Protein AF-A0A1B3WR36-F1 (afdb_monomer_lite)

Sequence (82 aa):
MMDFLAVFINTFVNVMEAVLIVYVILPFFVPPDNRFRAFVDSIVEFFLAPLRRVIPQAGPFDMAFMALWFLLILLQSAASMI

Foldseek 3Di:
DLVVVLVVLLVVLVVVVVLLVCLVCVVVPDPPPDPVNVVSCVVVCVQLVVQCVVDPPDDPDSVSSVVVNVVSVVSNVVSVVD

Secondary structure (DSSP, 8-state):
-HHHHHHHHHHHHHHHHHHHHHHHHGGGTS-TT-HHHHHHHHHHHHHHHHHHHHS---SSS-HHHHHHHHHHHHHHHHHHT-

Radius of gyration: 14.45 Å; chains: 1; bounding box: 38×28×42 Å

pLDDT: mean 90.75, std 8.57, range [61.5, 97.5]

Structure (mmCIF, N/CA/C/O backbone):
data_AF-A0A1B3WR36-F1
#
_entry.id   AF-A0A1B3WR36-F1
#
loop_
_atom_site.group_PDB
_atom_site.id
_atom_site.type_symbol
_atom_site.label_atom_id
_atom_site.label_alt_id
_atom_site.label_comp_id
_atom_site.label_asym_id
_atom_site.label_entity_id
_atom_site.label_seq_id
_atom_site.pdbx_PDB_ins_code
_atom_site.Cartn_x
_atom_site.Cartn_y
_atom_site.Cartn_z
_atom_site.occupancy
_atom_site.B_iso_or_equiv
_atom_site.auth_seq_id
_atom_site.auth_comp_id
_atom_site.auth_asym_id
_atom_site.auth_atom_id
_atom_site.pdbx_PDB_model_num
ATOM 1 N N . MET A 1 1 ? 13.716 -6.750 -22.862 1.00 69.44 1 MET A N 1
ATOM 2 C CA . MET A 1 1 ? 12.631 -7.558 -22.239 1.00 69.44 1 MET A CA 1
ATOM 3 C C . MET A 1 1 ? 12.708 -7.462 -20.722 1.00 69.44 1 MET A C 1
ATOM 5 O O . MET A 1 1 ? 11.699 -7.129 -20.117 1.00 69.44 1 MET A O 1
ATOM 9 N N . MET A 1 2 ? 13.888 -7.678 -20.128 1.00 77.19 2 MET A N 1
ATOM 10 C CA . MET A 1 2 ? 14.107 -7.492 -18.686 1.00 77.19 2 MET A CA 1
ATOM 11 C C . MET A 1 2 ? 13.873 -6.038 -18.237 1.00 77.19 2 MET A C 1
ATOM 13 O O . MET A 1 2 ? 13.209 -5.827 -17.230 1.00 77.19 2 MET A O 1
ATOM 17 N N . ASP A 1 3 ? 14.249 -5.048 -19.056 1.00 85.50 3 ASP A N 1
ATOM 18 C CA . ASP A 1 3 ? 14.009 -3.624 -18.744 1.00 85.50 3 ASP A CA 1
ATOM 19 C C . ASP A 1 3 ? 12.518 -3.288 -18.614 1.00 85.50 3 ASP A C 1
ATOM 21 O O . ASP A 1 3 ? 12.106 -2.530 -17.741 1.00 85.50 3 ASP A O 1
ATOM 25 N N . PHE A 1 4 ? 11.680 -3.883 -19.471 1.00 91.94 4 PHE A N 1
ATOM 26 C CA . PHE A 1 4 ? 10.232 -3.691 -19.405 1.00 91.94 4 PHE A CA 1
ATOM 27 C C . PHE A 1 4 ? 9.656 -4.273 -18.111 1.00 91.94 4 PHE A C 1
ATOM 29 O O . PHE A 1 4 ? 8.822 -3.636 -17.470 1.00 91.94 4 PHE A O 1
ATOM 36 N N . LEU A 1 5 ? 10.124 -5.459 -17.706 1.00 91.88 5 LEU A N 1
ATOM 37 C CA . LEU A 1 5 ? 9.720 -6.087 -16.451 1.00 91.88 5 LEU A CA 1
ATOM 38 C C . LEU A 1 5 ? 10.128 -5.225 -15.248 1.00 91.88 5 LEU A C 1
ATOM 40 O O . LEU A 1 5 ? 9.299 -4.991 -14.371 1.00 91.88 5 LEU A O 1
ATOM 44 N N . ALA A 1 6 ? 11.359 -4.709 -15.233 1.00 93.31 6 ALA A N 1
ATOM 45 C CA . ALA A 1 6 ? 11.841 -3.829 -14.173 1.00 93.31 6 ALA A CA 1
ATOM 46 C C . ALA A 1 6 ? 10.995 -2.549 -14.076 1.00 93.31 6 ALA A C 1
ATOM 48 O O . ALA A 1 6 ? 10.520 -2.200 -12.996 1.00 93.31 6 ALA A O 1
ATOM 49 N N . VAL A 1 7 ? 10.716 -1.884 -15.204 1.00 94.69 7 VAL A N 1
ATOM 50 C CA . VAL A 1 7 ? 9.843 -0.696 -15.244 1.00 94.69 7 VAL A CA 1
ATOM 51 C C . VAL A 1 7 ? 8.435 -1.017 -14.748 1.00 94.69 7 VAL A C 1
ATOM 53 O O . VAL A 1 7 ? 7.868 -0.242 -13.975 1.00 94.69 7 VAL A O 1
ATOM 56 N N . PHE A 1 8 ? 7.873 -2.153 -15.159 1.00 95.75 8 PHE A N 1
ATOM 57 C CA . PHE A 1 8 ? 6.548 -2.582 -14.724 1.00 95.75 8 PHE A CA 1
ATOM 58 C C . PHE A 1 8 ? 6.498 -2.815 -13.210 1.00 95.75 8 PHE A C 1
ATOM 60 O O . PHE A 1 8 ? 5.622 -2.266 -12.545 1.00 95.75 8 PHE A O 1
ATOM 67 N N . ILE A 1 9 ? 7.459 -3.565 -12.658 1.00 96.00 9 ILE A N 1
ATOM 68 C CA . ILE A 1 9 ? 7.542 -3.838 -11.216 1.00 96.00 9 ILE A CA 1
ATOM 69 C C . ILE A 1 9 ? 7.714 -2.536 -10.436 1.00 96.00 9 ILE A C 1
ATOM 71 O O . ILE A 1 9 ? 6.960 -2.289 -9.500 1.00 96.00 9 ILE A O 1
ATOM 75 N N . ASN A 1 10 ? 8.646 -1.676 -10.848 1.00 96.00 10 ASN A N 1
ATOM 76 C CA . ASN A 1 10 ? 8.890 -0.396 -10.186 1.00 96.00 10 ASN A CA 1
ATOM 77 C C . ASN A 1 10 ? 7.641 0.490 -10.199 1.00 96.00 10 ASN A C 1
ATOM 79 O O . ASN A 1 10 ? 7.286 1.084 -9.186 1.00 96.00 10 ASN A O 1
ATOM 83 N N . THR A 1 11 ? 6.936 0.541 -11.330 1.00 96.81 11 THR A N 1
ATOM 84 C CA . THR A 1 11 ? 5.695 1.314 -11.453 1.00 96.81 11 THR A CA 1
ATOM 85 C C . THR A 1 11 ? 4.602 0.746 -10.552 1.00 96.81 11 THR A C 1
ATOM 87 O O . THR A 1 11 ? 3.932 1.503 -9.852 1.00 96.81 11 THR A O 1
ATOM 90 N N . PHE A 1 12 ? 4.440 -0.578 -10.527 1.00 96.69 12 PHE A N 1
ATOM 91 C CA . PHE A 1 12 ? 3.481 -1.248 -9.656 1.00 96.69 12 PHE A CA 1
ATOM 92 C C . PHE A 1 12 ? 3.772 -0.979 -8.175 1.00 96.69 12 PHE A C 1
ATOM 94 O O . PHE A 1 12 ? 2.864 -0.596 -7.438 1.00 96.69 12 PHE A O 1
ATOM 101 N N . VAL A 1 13 ? 5.032 -1.124 -7.751 1.00 97.12 13 VAL A N 1
ATOM 102 C CA . VAL A 1 13 ? 5.455 -0.856 -6.371 1.00 97.12 13 VAL A CA 1
ATOM 103 C C . VAL A 1 13 ? 5.185 0.598 -5.997 1.00 97.12 13 VAL A C 1
ATOM 105 O O . VAL A 1 13 ? 4.522 0.832 -4.994 1.00 97.12 13 VAL A O 1
ATOM 108 N N . ASN A 1 14 ? 5.579 1.563 -6.831 1.00 97.12 14 ASN A N 1
ATOM 109 C CA . ASN A 1 14 ? 5.355 2.987 -6.558 1.00 97.12 14 ASN A CA 1
ATOM 110 C C . ASN A 1 14 ? 3.860 3.325 -6.400 1.00 97.12 14 ASN A C 1
ATOM 112 O O . ASN A 1 14 ? 3.480 4.105 -5.525 1.00 97.12 14 ASN A O 1
ATOM 116 N N . VAL A 1 15 ? 2.993 2.734 -7.233 1.00 97.50 15 VAL A N 1
ATOM 117 C CA . VAL A 1 15 ? 1.536 2.897 -7.102 1.00 97.50 15 VAL A CA 1
ATOM 118 C C . VAL A 1 15 ? 1.046 2.285 -5.792 1.00 97.50 15 VAL A C 1
ATOM 120 O O . VAL A 1 15 ? 0.257 2.913 -5.086 1.00 97.50 15 VAL A O 1
ATOM 123 N N . MET A 1 16 ? 1.522 1.091 -5.440 1.00 96.94 16 MET A N 1
ATOM 124 C CA . MET A 1 16 ? 1.137 0.446 -4.189 1.00 96.94 16 MET A CA 1
ATOM 125 C C . MET A 1 16 ? 1.607 1.220 -2.957 1.00 96.94 16 MET A C 1
ATOM 127 O O . MET A 1 16 ? 0.826 1.378 -2.024 1.00 96.94 16 MET A O 1
ATOM 131 N N . GLU A 1 17 ? 2.824 1.757 -2.953 1.00 96.19 17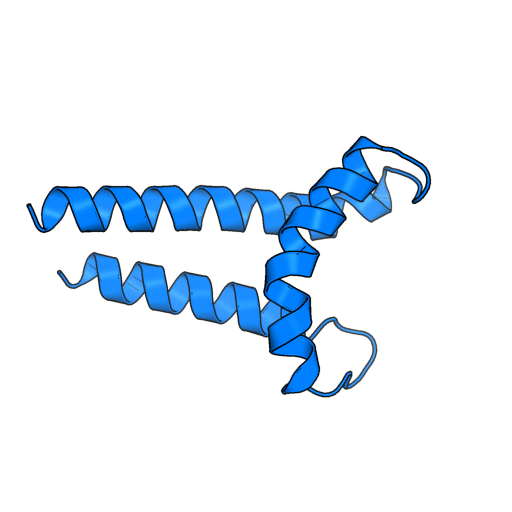 GLU A N 1
ATOM 132 C CA . GLU A 1 17 ? 3.319 2.622 -1.876 1.00 96.19 17 GLU A CA 1
ATOM 133 C C . GLU A 1 17 ? 2.450 3.871 -1.718 1.00 96.19 17 GLU A C 1
ATOM 135 O O . GLU A 1 17 ? 2.050 4.206 -0.604 1.00 96.19 17 GLU A O 1
ATOM 140 N N . ALA A 1 18 ? 2.070 4.519 -2.824 1.00 96.88 18 ALA A N 1
ATOM 141 C CA . ALA A 1 18 ? 1.146 5.649 -2.780 1.00 96.88 18 ALA A CA 1
ATOM 142 C C . ALA A 1 18 ? -0.210 5.253 -2.167 1.00 96.88 18 ALA A C 1
ATOM 144 O O . ALA A 1 18 ? -0.736 5.972 -1.316 1.00 96.88 18 ALA A O 1
ATOM 145 N N . VAL A 1 19 ? -0.757 4.090 -2.539 1.00 96.56 19 VAL A N 1
ATOM 146 C CA . VAL A 1 19 ? -1.995 3.555 -1.948 1.00 96.56 19 VAL A CA 1
ATOM 147 C C . VAL A 1 19 ? -1.825 3.271 -0.453 1.00 96.56 19 VAL A C 1
ATOM 149 O O . VAL A 1 19 ? -2.720 3.597 0.322 1.00 96.56 19 VAL A O 1
ATOM 152 N N . LEU A 1 20 ? -0.687 2.721 -0.023 1.00 95.44 20 LEU A N 1
ATOM 153 C CA . LEU A 1 20 ? -0.393 2.451 1.388 1.00 95.44 20 LEU A CA 1
ATOM 154 C C . LEU A 1 20 ? -0.275 3.737 2.213 1.00 95.44 20 LEU A C 1
ATOM 156 O O . LEU A 1 20 ? -0.784 3.795 3.333 1.00 95.44 20 LEU A O 1
ATOM 160 N N . ILE A 1 21 ? 0.332 4.786 1.657 1.00 95.38 21 ILE A N 1
ATOM 161 C CA . ILE A 1 21 ? 0.367 6.114 2.282 1.00 95.38 21 ILE A CA 1
ATOM 162 C C . ILE A 1 21 ? -1.054 6.651 2.447 1.00 95.38 21 ILE A C 1
ATOM 164 O O . ILE A 1 21 ? -1.423 7.091 3.537 1.00 95.38 21 ILE A O 1
ATOM 168 N N . VAL A 1 22 ? -1.869 6.582 1.388 1.00 95.56 22 VAL A N 1
ATOM 169 C CA . VAL A 1 22 ? -3.276 6.994 1.457 1.00 95.56 22 VAL A CA 1
ATOM 170 C C . VAL A 1 22 ? -4.001 6.179 2.523 1.00 95.56 22 VAL A C 1
ATOM 172 O O . VAL A 1 22 ? -4.626 6.779 3.382 1.00 95.56 22 VAL A O 1
ATOM 175 N N . TYR A 1 23 ? -3.862 4.856 2.553 1.00 93.81 23 TYR A N 1
ATOM 176 C CA . TYR A 1 23 ? -4.484 3.986 3.557 1.00 93.81 23 TYR A CA 1
ATOM 177 C C . TYR A 1 23 ? -4.166 4.394 5.002 1.00 93.81 23 TYR A C 1
ATOM 179 O O . TYR A 1 23 ? -5.063 4.418 5.840 1.00 93.81 23 TYR A O 1
ATOM 187 N N . VAL A 1 24 ? -2.920 4.772 5.303 1.00 93.12 24 VAL A N 1
ATOM 188 C CA . VAL A 1 24 ? -2.540 5.210 6.657 1.00 93.12 24 VAL A CA 1
ATOM 189 C C . VAL A 1 24 ? -3.100 6.593 6.985 1.00 93.12 24 VAL A C 1
ATOM 191 O O . VAL A 1 24 ? -3.535 6.829 8.109 1.00 93.12 24 VAL A O 1
ATOM 194 N N . ILE A 1 25 ? -3.091 7.518 6.025 1.00 94.56 25 ILE A N 1
ATOM 195 C CA . ILE A 1 25 ? -3.461 8.921 6.257 1.00 94.56 25 ILE A CA 1
ATOM 196 C C . ILE A 1 25 ? -4.982 9.128 6.208 1.00 94.56 25 ILE A C 1
ATOM 198 O O . ILE A 1 25 ? -5.530 9.948 6.944 1.00 94.56 25 ILE A O 1
ATOM 202 N N . LEU A 1 26 ? -5.691 8.394 5.357 1.00 93.94 26 LEU A N 1
ATOM 203 C CA . LEU A 1 26 ? -7.110 8.603 5.081 1.00 93.94 26 LEU A CA 1
ATOM 204 C C . LEU A 1 26 ? -8.009 8.506 6.334 1.00 93.94 26 LEU A C 1
ATOM 206 O O . LEU A 1 26 ? -8.883 9.365 6.480 1.00 93.94 26 LEU A O 1
ATOM 210 N N . PRO A 1 27 ? -7.798 7.562 7.278 1.00 91.69 27 PRO A N 1
ATOM 211 C CA . PRO A 1 27 ? -8.582 7.474 8.509 1.00 91.69 27 PRO A CA 1
ATOM 212 C C . PRO A 1 27 ? -8.546 8.724 9.396 1.00 91.69 27 PRO A C 1
ATOM 214 O O . PRO A 1 27 ? -9.470 8.912 10.184 1.00 91.69 27 PRO A O 1
ATOM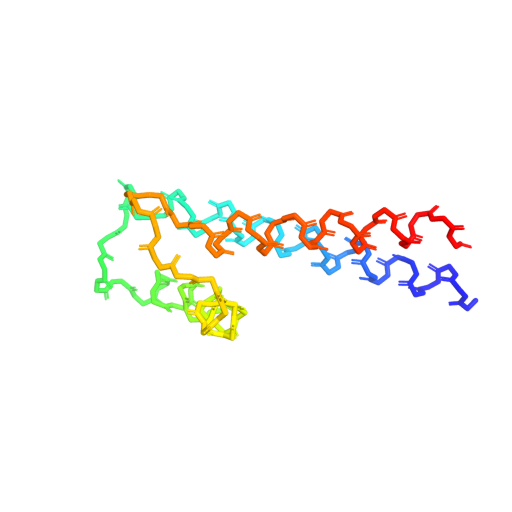 217 N N . PHE A 1 28 ? -7.521 9.577 9.271 1.00 93.56 28 PHE A N 1
ATOM 218 C CA . PHE A 1 28 ? -7.414 10.827 10.034 1.00 93.56 28 PHE A CA 1
ATOM 219 C C . PHE A 1 28 ? -8.388 11.909 9.551 1.00 93.56 28 PHE A C 1
ATOM 221 O O . PHE A 1 28 ? -8.715 12.818 10.311 1.00 93.56 28 PHE A O 1
ATOM 228 N N . PHE A 1 29 ? -8.857 11.817 8.304 1.00 94.69 29 PHE A N 1
ATOM 229 C CA . PHE A 1 29 ? -9.691 12.846 7.674 1.00 94.69 29 PHE A CA 1
ATOM 230 C C . PHE A 1 29 ? -11.065 12.333 7.243 1.00 94.69 29 PHE A C 1
ATOM 232 O O . PHE A 1 29 ? -11.999 13.121 7.106 1.00 94.69 29 PHE A O 1
ATOM 239 N N . VAL A 1 30 ? -11.195 11.027 7.003 1.00 94.81 30 VAL A N 1
ATOM 240 C CA . VAL A 1 30 ? -12.375 10.433 6.373 1.00 94.81 30 VAL A CA 1
ATOM 241 C C . VAL A 1 30 ? -12.986 9.363 7.284 1.00 94.81 30 VAL A C 1
ATOM 243 O O . VAL A 1 30 ? -12.286 8.427 7.688 1.00 94.81 30 VAL A O 1
ATOM 246 N N . PRO A 1 31 ? -14.294 9.445 7.591 1.00 93.50 31 PRO A N 1
ATOM 247 C CA . PRO A 1 31 ? -14.953 8.477 8.457 1.00 93.50 31 PRO A CA 1
ATOM 248 C C . PRO A 1 31 ? -15.096 7.091 7.787 1.00 93.50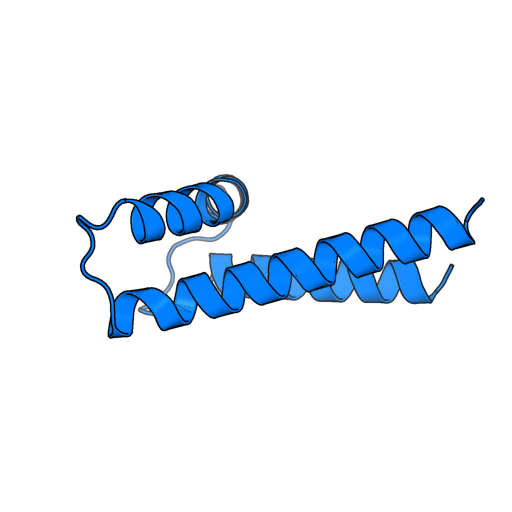 31 PRO A C 1
ATOM 250 O O . PRO A 1 31 ? -15.028 6.988 6.558 1.00 93.50 31 PRO A O 1
ATOM 253 N N . PRO A 1 32 ? -15.261 6.006 8.572 1.00 88.25 32 PRO A N 1
ATOM 254 C CA . PRO A 1 32 ? -15.267 4.626 8.063 1.00 88.25 32 PRO A CA 1
ATOM 255 C C . PRO A 1 32 ? -16.392 4.284 7.073 1.00 88.25 32 PRO A C 1
ATOM 257 O O . PRO A 1 32 ? -16.256 3.356 6.286 1.00 88.25 32 PRO A O 1
ATOM 260 N N . ASP A 1 33 ? -17.504 5.014 7.108 1.00 92.69 33 ASP A N 1
ATOM 261 C CA . ASP A 1 33 ? -18.679 4.837 6.244 1.00 92.69 33 ASP A CA 1
ATOM 262 C C . ASP A 1 33 ? -18.489 5.410 4.829 1.00 92.69 33 ASP A C 1
ATOM 264 O O . ASP A 1 33 ? -19.304 5.186 3.928 1.00 92.69 33 ASP A O 1
ATOM 268 N N . ASN A 1 34 ? -17.395 6.135 4.600 1.00 95.88 34 ASN A N 1
ATOM 269 C CA . ASN A 1 34 ? -17.084 6.693 3.299 1.00 95.88 34 ASN A CA 1
ATOM 270 C C . ASN A 1 34 ? -16.692 5.595 2.292 1.00 95.88 34 ASN A C 1
ATOM 272 O O . ASN A 1 34 ? -15.767 4.813 2.509 1.00 95.88 34 ASN A O 1
ATOM 276 N N . ARG A 1 35 ? -17.343 5.596 1.122 1.00 95.44 35 ARG A N 1
ATOM 277 C CA . ARG A 1 35 ? -17.100 4.604 0.059 1.00 95.44 35 ARG A CA 1
ATOM 278 C C . ARG A 1 35 ? -15.671 4.621 -0.486 1.00 95.44 35 ARG A C 1
ATOM 280 O O . ARG A 1 35 ? -15.153 3.567 -0.834 1.00 95.44 35 ARG A O 1
ATOM 287 N N . PHE A 1 36 ? -15.041 5.793 -0.570 1.00 94.44 36 PHE A N 1
ATOM 288 C CA . PHE A 1 36 ? -13.659 5.908 -1.034 1.00 94.44 36 PHE A CA 1
ATOM 289 C C . PHE A 1 36 ? -12.688 5.282 -0.030 1.00 94.44 36 PHE A C 1
ATOM 291 O O . PHE A 1 36 ? -11.785 4.554 -0.431 1.00 94.44 36 PHE A O 1
ATOM 298 N N . ARG A 1 37 ? -12.931 5.482 1.271 1.00 94.50 37 ARG A N 1
ATOM 299 C CA . ARG A 1 37 ? -12.176 4.804 2.328 1.00 94.50 37 ARG A CA 1
ATOM 300 C C . ARG A 1 37 ? -12.319 3.294 2.244 1.00 94.50 37 ARG A C 1
ATOM 302 O O . ARG A 1 37 ? -11.314 2.608 2.126 1.00 94.50 37 ARG A O 1
ATOM 309 N N . ALA A 1 38 ? -13.554 2.801 2.194 1.00 94.62 38 ALA A N 1
ATOM 310 C CA . ALA A 1 38 ? -13.816 1.371 2.068 1.00 94.62 38 ALA A CA 1
ATOM 311 C C . ALA A 1 38 ? -13.160 0.758 0.815 1.00 94.62 38 ALA A C 1
ATOM 313 O O . ALA A 1 38 ? -12.696 -0.380 0.850 1.00 94.62 38 ALA A O 1
ATOM 314 N N . PHE A 1 39 ? -13.084 1.512 -0.286 1.00 95.56 39 PHE A N 1
ATOM 315 C CA . PHE A 1 39 ? -12.390 1.081 -1.497 1.00 95.56 39 PHE A CA 1
ATOM 316 C C . PHE A 1 39 ? -10.873 0.955 -1.292 1.00 95.56 39 PHE A C 1
ATOM 318 O O . PHE A 1 39 ? -10.316 -0.100 -1.595 1.00 95.56 39 PHE A O 1
ATOM 325 N N . VAL A 1 40 ? -10.213 1.981 -0.743 1.00 95.75 40 VAL A N 1
ATOM 326 C CA . VAL A 1 40 ? -8.771 1.929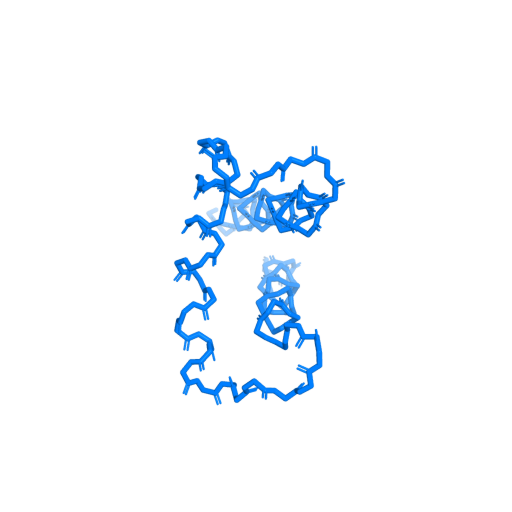 -0.434 1.00 95.75 40 VAL A CA 1
ATOM 327 C C . VAL A 1 40 ? -8.471 0.796 0.548 1.00 95.75 40 VAL A C 1
ATOM 329 O O . VAL A 1 40 ? -7.573 -0.009 0.295 1.00 95.75 40 VAL A O 1
ATOM 332 N N . ASP A 1 41 ? -9.275 0.682 1.607 1.00 94.00 41 ASP A N 1
ATOM 333 C CA . ASP A 1 41 ? -9.167 -0.382 2.604 1.00 94.00 41 ASP A CA 1
ATOM 334 C C . ASP A 1 41 ? -9.289 -1.758 1.936 1.00 94.00 41 ASP A C 1
ATOM 336 O O . ASP A 1 41 ? -8.487 -2.638 2.218 1.00 94.00 41 ASP A O 1
ATOM 340 N N . SER A 1 42 ? -10.210 -1.947 0.981 1.00 95.12 42 SER A N 1
ATOM 341 C CA . SER A 1 42 ? -10.367 -3.230 0.279 1.00 95.12 42 SER A CA 1
ATOM 342 C C . SER A 1 42 ? -9.155 -3.630 -0.570 1.00 95.12 42 SER A C 1
ATOM 344 O O . SER A 1 42 ? -8.809 -4.813 -0.615 1.00 95.12 42 SER A O 1
ATOM 346 N N . ILE A 1 43 ? -8.487 -2.662 -1.213 1.00 95.75 43 ILE A N 1
ATOM 347 C CA . ILE A 1 43 ? -7.271 -2.918 -1.997 1.00 95.75 43 ILE A CA 1
ATOM 348 C C . ILE A 1 43 ? -6.161 -3.379 -1.061 1.00 95.75 43 ILE A C 1
ATOM 350 O O . ILE A 1 43 ? -5.518 -4.392 -1.320 1.00 95.75 43 ILE A O 1
ATOM 354 N N . VAL A 1 44 ? -5.939 -2.649 0.031 1.00 95.06 44 VAL A N 1
ATOM 355 C CA . VAL A 1 44 ? -4.866 -2.961 0.976 1.00 95.06 44 VAL A CA 1
ATOM 356 C C . VAL A 1 44 ? -5.161 -4.263 1.725 1.00 95.06 44 VAL A C 1
ATOM 358 O O . VAL A 1 44 ? -4.282 -5.117 1.838 1.00 95.06 44 VAL A O 1
ATOM 361 N N . GLU A 1 45 ? -6.406 -4.480 2.150 1.00 93.38 45 GLU A N 1
ATOM 362 C CA . GLU A 1 45 ? -6.829 -5.684 2.868 1.00 93.38 45 GLU A CA 1
ATOM 363 C C . GLU A 1 45 ? -6.637 -6.955 2.040 1.00 93.38 45 GLU A C 1
ATOM 365 O O . GLU A 1 45 ? -6.272 -7.990 2.592 1.00 93.38 45 GLU A O 1
ATOM 370 N N . PHE A 1 46 ? -6.804 -6.888 0.716 1.00 95.06 46 PHE A N 1
ATOM 371 C CA . PHE A 1 46 ? -6.521 -8.022 -0.164 1.00 95.06 46 PHE A CA 1
ATOM 372 C C . PHE A 1 46 ? -5.084 -8.549 0.011 1.00 95.06 46 PHE A C 1
ATOM 374 O O . PHE A 1 46 ? -4.871 -9.764 0.030 1.00 95.06 46 PHE A O 1
ATOM 381 N N . PHE A 1 47 ? -4.110 -7.652 0.202 1.00 93.94 47 PHE A N 1
ATOM 382 C CA . PHE A 1 47 ? -2.707 -8.007 0.437 1.00 93.94 47 PHE A CA 1
ATOM 383 C C . PHE A 1 47 ? -2.391 -8.267 1.915 1.00 93.94 47 PHE A C 1
ATOM 385 O O . PHE A 1 47 ? -1.562 -9.125 2.224 1.00 93.94 47 PHE A O 1
ATOM 392 N N . LEU A 1 48 ? -3.050 -7.563 2.840 1.00 92.19 48 LEU A N 1
ATOM 393 C CA . LEU A 1 48 ? -2.818 -7.730 4.277 1.00 92.19 48 LEU A CA 1
ATOM 394 C C . LEU A 1 48 ? -3.458 -8.996 4.848 1.00 92.19 48 LEU A C 1
ATOM 396 O O . LEU A 1 48 ? -2.861 -9.617 5.726 1.00 92.19 48 LEU A O 1
ATOM 400 N N . ALA A 1 49 ? -4.624 -9.425 4.363 1.00 91.94 49 ALA A N 1
ATOM 401 C CA . ALA A 1 49 ? -5.339 -10.575 4.913 1.00 91.94 49 ALA A CA 1
ATOM 402 C C . ALA A 1 49 ? -4.509 -11.878 4.885 1.00 91.94 49 ALA A C 1
ATOM 404 O O . ALA A 1 49 ? -4.485 -12.575 5.902 1.00 91.94 49 ALA A O 1
ATOM 405 N N . PRO A 1 50 ? -3.772 -12.219 3.805 1.00 91.00 50 PRO A N 1
ATOM 406 C CA . PRO A 1 50 ? -2.832 -13.340 3.822 1.00 91.00 50 PRO A CA 1
ATOM 407 C C . PRO A 1 50 ? -1.684 -13.155 4.822 1.00 91.00 50 PRO A C 1
ATOM 409 O O . PRO A 1 50 ? -1.339 -14.099 5.529 1.00 91.00 50 PRO A O 1
ATOM 412 N N . LEU A 1 51 ? -1.118 -11.948 4.917 1.00 91.56 51 LEU A N 1
ATOM 413 C CA . LEU A 1 51 ? -0.004 -11.648 5.824 1.00 91.56 51 LEU A CA 1
ATOM 414 C C . LEU A 1 51 ? -0.424 -11.763 7.293 1.00 91.56 51 LEU A C 1
ATOM 416 O O . LEU A 1 51 ? 0.293 -12.360 8.090 1.00 91.56 51 LEU A O 1
ATOM 420 N N . ARG A 1 52 ? -1.627 -11.293 7.638 1.00 90.75 52 ARG A N 1
ATOM 421 C CA . ARG A 1 52 ? -2.217 -11.375 8.986 1.00 90.75 52 ARG A CA 1
ATOM 422 C C . ARG A 1 52 ? -2.534 -12.801 9.438 1.00 90.75 52 ARG A C 1
ATOM 424 O O . ARG A 1 52 ? -2.737 -13.027 10.625 1.00 90.75 52 ARG A O 1
ATOM 431 N N . ARG A 1 53 ? -2.569 -13.777 8.524 1.00 89.12 53 ARG A N 1
ATOM 432 C CA . ARG A 1 53 ? -2.672 -15.199 8.903 1.00 89.12 53 ARG A CA 1
ATOM 433 C C . ARG A 1 53 ? -1.369 -15.739 9.481 1.00 89.12 53 ARG A C 1
ATOM 435 O O . ARG A 1 53 ? -1.407 -16.690 10.252 1.00 89.12 53 ARG A O 1
ATOM 442 N N . VAL A 1 54 ? -0.237 -15.162 9.084 1.00 89.06 54 VAL A N 1
ATOM 443 C CA . VAL A 1 54 ? 1.103 -15.591 9.509 1.00 89.06 54 VAL A CA 1
ATOM 444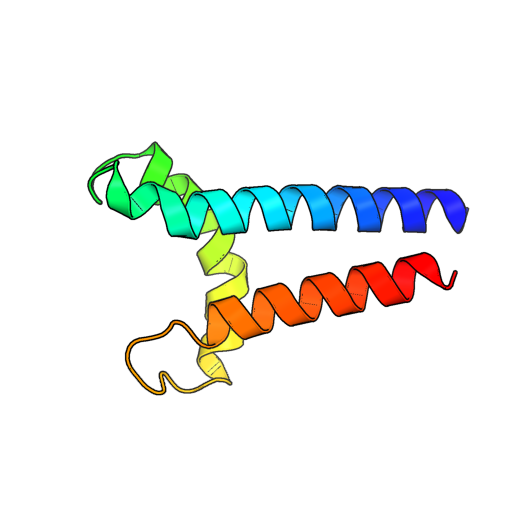 C C . VAL A 1 54 ? 1.633 -14.686 10.615 1.00 89.06 54 VAL A C 1
ATOM 446 O O . VAL A 1 54 ? 2.256 -15.159 11.562 1.00 89.06 54 VAL A O 1
ATOM 449 N N . ILE A 1 55 ? 1.376 -13.384 10.500 1.00 84.81 55 ILE A N 1
ATOM 450 C CA . ILE A 1 55 ? 1.834 -12.367 11.436 1.00 84.81 55 ILE A CA 1
ATOM 451 C C . ILE A 1 55 ? 0.735 -12.165 12.484 1.00 84.81 55 ILE A C 1
ATOM 453 O O . ILE A 1 55 ? -0.324 -11.629 12.148 1.00 84.81 55 ILE A O 1
ATOM 457 N N . PRO A 1 56 ? 0.952 -12.577 13.745 1.00 75.81 56 PRO A N 1
ATOM 458 C CA . PRO A 1 56 ? -0.001 -12.301 14.807 1.00 75.81 56 PRO A CA 1
ATOM 459 C C . PRO A 1 56 ? -0.138 -10.789 15.010 1.00 75.81 56 PRO A C 1
ATOM 461 O O . PRO A 1 56 ? 0.825 -10.037 14.855 1.00 75.81 56 PRO A O 1
ATOM 464 N N . GLN A 1 57 ? -1.334 -10.339 15.393 1.00 69.69 57 GLN A N 1
ATOM 465 C CA . GLN A 1 57 ? -1.548 -8.953 15.807 1.00 69.69 57 GLN A CA 1
ATOM 466 C C . GLN A 1 57 ? -0.781 -8.705 17.113 1.00 69.69 57 GLN A C 1
ATOM 468 O O . GLN A 1 57 ? -1.267 -9.016 18.199 1.00 69.69 57 GLN A O 1
ATOM 473 N N . ALA A 1 58 ? 0.450 -8.204 17.015 1.00 61.50 58 ALA A N 1
ATOM 474 C CA . ALA A 1 58 ? 1.273 -7.881 18.169 1.00 61.50 58 ALA A CA 1
ATOM 475 C C . ALA A 1 58 ? 1.301 -6.361 18.380 1.00 61.50 58 ALA A C 1
ATOM 477 O O . ALA A 1 58 ? 2.005 -5.623 17.698 1.00 61.50 58 ALA A O 1
ATOM 478 N N . GLY A 1 59 ? 0.535 -5.897 19.369 1.00 62.56 59 GLY A N 1
ATOM 479 C CA . GLY A 1 59 ? 0.523 -4.498 19.797 1.00 62.56 59 GLY A CA 1
ATOM 480 C C . GLY A 1 59 ? -0.415 -3.581 18.995 1.00 62.56 59 GLY A C 1
ATOM 481 O O . GLY A 1 59 ? -1.237 -4.055 18.215 1.00 62.56 59 GLY A O 1
ATOM 482 N N . PRO A 1 60 ? -0.330 -2.256 19.219 1.00 61.72 60 PRO A N 1
ATOM 483 C CA . PRO A 1 60 ? -1.234 -1.265 18.624 1.00 61.72 60 PRO A CA 1
ATOM 484 C C . PRO A 1 60 ? -0.894 -0.904 17.168 1.00 61.72 60 PRO A C 1
ATOM 486 O O . PRO A 1 60 ? -1.638 -0.157 16.539 1.00 61.72 60 PRO A O 1
ATOM 489 N N . PHE A 1 61 ? 0.235 -1.390 16.644 1.00 63.66 61 PHE A N 1
ATOM 490 C CA . PHE A 1 61 ? 0.701 -1.113 15.287 1.00 63.66 61 PHE A CA 1
ATOM 491 C C . PHE A 1 61 ? 0.321 -2.259 14.345 1.00 63.66 61 PHE A C 1
ATOM 493 O O . PHE A 1 61 ? 0.452 -3.430 14.703 1.00 63.66 61 PHE A O 1
ATOM 500 N N . ASP A 1 62 ? -0.106 -1.934 13.122 1.00 80.94 62 ASP A N 1
ATOM 501 C CA . ASP A 1 62 ? -0.379 -2.943 12.096 1.00 80.94 62 ASP A CA 1
ATOM 502 C C . ASP A 1 62 ? 0.944 -3.523 11.571 1.00 80.94 62 ASP A C 1
ATOM 504 O O . ASP A 1 62 ? 1.559 -3.021 10.627 1.00 80.94 62 ASP A O 1
ATOM 508 N N . MET A 1 63 ? 1.411 -4.596 12.213 1.00 84.81 63 MET A N 1
ATOM 509 C CA . MET A 1 63 ? 2.630 -5.293 11.797 1.00 84.81 63 MET A CA 1
ATOM 510 C C . MET A 1 63 ? 2.518 -5.877 10.386 1.00 84.81 63 MET A C 1
ATOM 512 O O . MET A 1 63 ? 3.529 -5.992 9.693 1.00 84.81 63 MET A O 1
ATOM 516 N N . ALA A 1 64 ? 1.308 -6.216 9.931 1.00 89.44 64 ALA A N 1
ATOM 517 C CA . ALA A 1 64 ? 1.113 -6.717 8.578 1.00 89.44 64 ALA A CA 1
ATOM 518 C C . ALA A 1 64 ? 1.313 -5.605 7.543 1.00 89.44 64 ALA A C 1
ATOM 520 O O . ALA A 1 64 ? 1.919 -5.860 6.504 1.00 89.44 64 ALA A O 1
ATOM 521 N N . PHE A 1 65 ? 0.883 -4.373 7.840 1.00 91.12 65 PHE A N 1
ATOM 522 C CA . PHE A 1 65 ? 1.194 -3.206 7.011 1.00 91.12 65 PHE A CA 1
ATOM 523 C C . PHE A 1 65 ? 2.705 -3.013 6.857 1.00 91.12 65 PHE A C 1
ATOM 525 O O . PHE A 1 65 ? 3.200 -2.893 5.737 1.00 91.12 65 PHE A O 1
ATOM 532 N N . MET A 1 66 ? 3.452 -3.042 7.966 1.00 91.06 66 MET A N 1
ATOM 533 C CA . MET A 1 66 ? 4.912 -2.897 7.929 1.00 91.06 66 MET A CA 1
ATOM 534 C C . MET A 1 66 ? 5.574 -4.018 7.121 1.00 91.06 66 MET A C 1
ATOM 536 O O . MET A 1 66 ? 6.492 -3.761 6.344 1.00 91.06 66 MET A O 1
ATOM 540 N N . ALA A 1 67 ? 5.092 -5.253 7.270 1.00 93.19 67 ALA A N 1
ATOM 541 C CA . ALA A 1 67 ? 5.587 -6.387 6.503 1.00 93.19 67 ALA A CA 1
ATOM 542 C C . ALA A 1 67 ? 5.297 -6.244 5.003 1.00 93.19 67 ALA A C 1
ATOM 544 O O . ALA A 1 67 ? 6.187 -6.493 4.193 1.00 93.19 67 ALA A O 1
ATOM 545 N N . LEU A 1 68 ? 4.092 -5.806 4.625 1.00 94.50 68 LEU A N 1
ATOM 546 C CA . LEU A 1 68 ? 3.748 -5.546 3.227 1.00 94.50 68 LEU A CA 1
ATOM 547 C C . LEU A 1 68 ? 4.651 -4.464 2.631 1.00 94.50 68 LEU A C 1
ATOM 549 O O . LEU A 1 68 ? 5.216 -4.665 1.560 1.00 94.50 68 LEU A O 1
ATOM 553 N N . TRP A 1 69 ? 4.831 -3.352 3.345 1.00 95.12 69 TRP A N 1
ATOM 554 C CA . TRP A 1 69 ? 5.722 -2.276 2.917 1.00 95.12 69 TRP A CA 1
ATOM 555 C C . TRP A 1 69 ? 7.155 -2.785 2.714 1.00 95.12 69 TRP A C 1
ATOM 557 O O . TRP A 1 69 ? 7.779 -2.523 1.688 1.00 95.12 69 TRP A O 1
ATOM 567 N N . PHE A 1 70 ? 7.674 -3.571 3.658 1.00 94.88 70 PHE A N 1
ATOM 568 C CA . PHE A 1 70 ? 9.009 -4.156 3.550 1.00 94.88 70 PHE A CA 1
ATOM 569 C C . PHE A 1 70 ? 9.145 -5.094 2.340 1.00 94.88 70 PHE A C 1
ATOM 571 O O . PHE A 1 70 ? 10.143 -5.030 1.623 1.00 94.88 70 PHE A O 1
ATOM 578 N N . LEU A 1 71 ? 8.135 -5.926 2.064 1.00 95.81 71 LEU A N 1
ATOM 579 C CA . LEU A 1 71 ? 8.117 -6.803 0.889 1.00 95.81 71 LEU A CA 1
ATOM 580 C C . LEU A 1 71 ? 8.146 -6.016 -0.428 1.00 95.81 71 LEU A C 1
ATOM 582 O O . LEU A 1 71 ? 8.824 -6.436 -1.364 1.00 95.81 71 LEU A O 1
ATOM 586 N N . LEU A 1 72 ? 7.452 -4.877 -0.498 1.00 96.75 72 LEU A N 1
ATOM 587 C CA . LEU A 1 72 ? 7.472 -4.001 -1.672 1.00 96.75 72 LEU A CA 1
ATOM 588 C C . LEU A 1 72 ? 8.866 -3.405 -1.914 1.00 96.75 72 LEU A C 1
ATOM 590 O O . LEU A 1 72 ? 9.351 -3.456 -3.044 1.00 96.75 72 LEU A O 1
ATOM 594 N N . ILE A 1 73 ? 9.548 -2.948 -0.857 1.00 96.12 73 ILE A N 1
ATOM 595 C CA . ILE A 1 73 ? 10.936 -2.463 -0.950 1.00 96.12 73 ILE A CA 1
ATOM 596 C C . ILE A 1 73 ? 11.867 -3.575 -1.445 1.00 96.12 73 ILE A C 1
ATOM 598 O O . ILE A 1 73 ? 12.699 -3.341 -2.322 1.00 96.12 73 ILE A O 1
ATOM 602 N N . LEU A 1 74 ? 11.737 -4.795 -0.912 1.00 96.88 74 LEU A N 1
ATOM 603 C CA . LEU A 1 74 ? 12.550 -5.927 -1.363 1.00 96.88 74 LEU A CA 1
ATOM 604 C C . LEU A 1 74 ? 12.299 -6.258 -2.836 1.00 96.88 74 LEU A C 1
ATOM 606 O O . LEU A 1 74 ? 13.249 -6.515 -3.575 1.00 96.88 74 LEU A O 1
ATOM 610 N N . LEU A 1 75 ? 11.038 -6.223 -3.271 1.00 96.19 75 LEU A N 1
ATOM 611 C CA . LEU A 1 75 ? 10.664 -6.462 -4.661 1.00 96.19 75 LEU A CA 1
ATOM 612 C C . LEU A 1 75 ? 11.258 -5.399 -5.594 1.00 96.19 75 LEU A C 1
ATOM 614 O O . LEU A 1 75 ? 11.812 -5.742 -6.638 1.00 96.19 75 LEU A O 1
ATOM 618 N N . GLN A 1 76 ? 11.189 -4.125 -5.207 1.00 94.75 76 GLN A N 1
ATOM 619 C CA . GLN A 1 76 ? 11.787 -3.023 -5.959 1.00 94.75 76 GLN A CA 1
ATOM 620 C C . GLN A 1 76 ? 13.315 -3.121 -5.997 1.00 94.75 76 GLN A C 1
ATOM 622 O O . GLN A 1 76 ? 13.925 -2.949 -7.052 1.00 94.75 76 GLN A O 1
ATOM 627 N N . SER A 1 77 ? 13.943 -3.460 -4.869 1.00 94.94 77 SER A N 1
ATOM 628 C CA . SER A 1 77 ? 15.388 -3.675 -4.796 1.00 94.94 77 SER A CA 1
ATOM 629 C C . SER A 1 77 ? 15.825 -4.812 -5.720 1.00 94.94 77 SER A C 1
ATOM 631 O O . SER A 1 77 ? 16.753 -4.628 -6.504 1.00 94.94 77 SER A O 1
ATOM 633 N N . ALA A 1 78 ? 15.112 -5.939 -5.719 1.00 93.44 78 ALA A N 1
ATOM 634 C CA . ALA A 1 78 ? 15.383 -7.042 -6.634 1.00 93.44 78 ALA A CA 1
ATOM 635 C C . ALA A 1 78 ? 15.199 -6.631 -8.104 1.00 93.44 78 ALA A C 1
ATOM 637 O O . ALA A 1 78 ? 16.036 -6.965 -8.937 1.00 93.44 78 ALA A O 1
ATOM 638 N N . ALA A 1 79 ? 14.152 -5.863 -8.423 1.00 91.94 79 ALA A N 1
ATOM 639 C CA . ALA A 1 79 ? 13.923 -5.357 -9.775 1.00 91.94 79 ALA A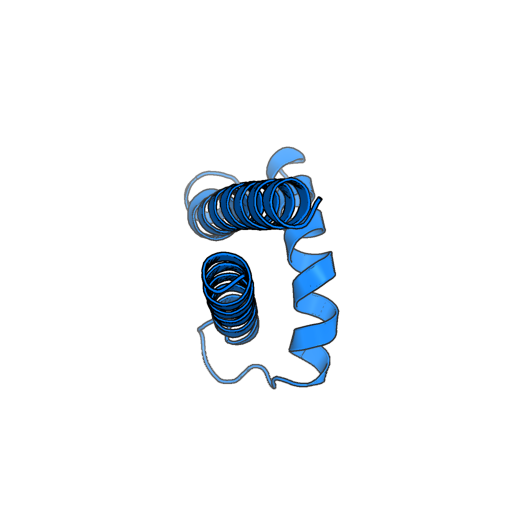 CA 1
ATOM 640 C C . ALA A 1 79 ? 15.012 -4.380 -10.242 1.00 91.94 79 ALA A C 1
ATOM 642 O O . ALA A 1 79 ? 15.305 -4.334 -11.429 1.00 91.94 79 ALA A O 1
ATOM 643 N N . SER A 1 80 ? 15.626 -3.625 -9.326 1.00 86.81 80 SER A N 1
ATOM 644 C CA . SER A 1 80 ? 16.727 -2.705 -9.644 1.00 86.81 80 SER A CA 1
ATOM 645 C C . SER A 1 80 ? 18.068 -3.394 -9.930 1.00 86.81 80 SER A C 1
ATOM 647 O O . SER A 1 80 ? 18.981 -2.753 -10.443 1.00 86.81 80 SER A O 1
ATOM 649 N N . MET A 1 81 ? 18.202 -4.679 -9.583 1.00 84.19 81 MET A N 1
ATOM 650 C CA . MET A 1 81 ? 19.422 -5.473 -9.793 1.00 84.19 81 MET A CA 1
ATOM 651 C C . MET A 1 81 ? 19.455 -6.210 -11.140 1.00 84.19 81 MET A C 1
ATOM 653 O O . MET A 1 81 ? 20.470 -6.831 -11.460 1.00 84.19 81 MET A O 1
ATOM 657 N N . ILE A 1 82 ? 18.348 -6.194 -11.881 1.00 80.25 82 ILE A N 1
ATOM 658 C CA . ILE A 1 82 ? 18.135 -6.915 -13.143 1.00 80.25 82 ILE A CA 1
ATOM 659 C C . ILE A 1 82 ? 18.208 -5.923 -14.300 1.00 80.25 82 ILE A C 1
ATOM 661 O O . ILE A 1 82 ? 18.815 -6.294 -15.329 1.00 80.25 82 ILE A O 1
#